Protein AF-A0A345CQX3-F1 (afdb_monomer_lite)

InterPro domains:
  IPR025296 Domain of unknown function DUF4158 [PF13700] (31-139)

Secondary structure (DSSP, 8-state):
----------------PPP----------PPPHHHHHHHHSPP---HHHHHHHS---HHHHHHHHTSSSHHHHHHHHHHHHHHHHHSS-----GGGSHHHHHHHIIIIITTHHHHS-PPPHHHHHHHHHHHHHHTT---

Structure (mmCIF, N/CA/C/O backbone):
data_AF-A0A345CQX3-F1
#
_entry.id   AF-A0A345CQX3-F1
#
loop_
_atom_site.group_PDB
_atom_site.id
_atom_site.type_symbol
_atom_site.label_atom_id
_atom_site.label_alt_id
_atom_site.label_comp_id
_atom_site.label_asym_id
_atom_site.label_entity_id
_atom_site.label_seq_id
_atom_site.pdbx_PDB_ins_code
_atom_site.Cartn_x
_atom_site.Cartn_y
_atom_site.Cartn_z
_atom_site.occupancy
_atom_site.B_iso_or_equiv
_atom_site.auth_seq_id
_atom_site.auth_comp_id
_atom_site.auth_asym_id
_atom_site.auth_atom_id
_atom_site.pdbx_PDB_model_num
ATOM 1 N N . MET A 1 1 ? 25.544 -27.096 9.834 1.00 34.09 1 MET A N 1
ATOM 2 C CA . MET A 1 1 ? 25.756 -26.786 8.404 1.00 34.09 1 MET A CA 1
ATOM 3 C C . MET A 1 1 ? 24.833 -27.718 7.636 1.00 34.09 1 MET A C 1
ATOM 5 O O . MET A 1 1 ? 25.162 -28.883 7.501 1.00 34.09 1 MET A O 1
ATOM 9 N N . SER A 1 2 ? 23.550 -27.375 7.503 1.00 28.03 2 SER A N 1
ATOM 10 C CA . SER A 1 2 ? 23.001 -26.433 6.500 1.00 28.03 2 SER A CA 1
ATOM 11 C C . SER A 1 2 ? 23.190 -26.999 5.089 1.00 28.03 2 SER A C 1
ATOM 13 O O . SER A 1 2 ? 24.325 -27.236 4.704 1.00 28.03 2 SER A O 1
ATOM 15 N N . ALA A 1 3 ? 22.177 -27.218 4.261 1.00 30.55 3 ALA A N 1
ATOM 16 C CA . ALA A 1 3 ? 20.734 -27.084 4.399 1.00 30.55 3 ALA A CA 1
ATOM 17 C C . ALA A 1 3 ? 20.095 -28.009 3.347 1.00 30.55 3 ALA A C 1
ATOM 19 O O . ALA A 1 3 ? 20.653 -28.189 2.263 1.00 30.55 3 ALA A O 1
ATOM 20 N N . GLU A 1 4 ? 18.941 -28.586 3.672 1.00 34.38 4 GLU A N 1
ATOM 21 C CA . GLU A 1 4 ? 18.079 -29.290 2.725 1.00 34.38 4 GLU A CA 1
ATOM 22 C C . GLU A 1 4 ? 17.549 -28.304 1.675 1.00 34.38 4 GLU A C 1
ATOM 24 O O . GLU A 1 4 ? 16.895 -27.315 2.004 1.00 34.38 4 GLU A O 1
ATOM 29 N N . LEU A 1 5 ? 17.817 -28.583 0.397 1.00 37.22 5 LEU A N 1
ATOM 30 C CA . LEU A 1 5 ? 17.143 -27.934 -0.723 1.00 37.22 5 LEU A CA 1
ATOM 31 C C . LEU A 1 5 ? 15.869 -28.721 -1.031 1.00 37.22 5 LEU A C 1
ATOM 33 O O . LEU A 1 5 ? 15.876 -29.707 -1.767 1.00 37.22 5 LEU A O 1
ATOM 37 N N . SER A 1 6 ? 14.770 -28.269 -0.430 1.00 32.62 6 SER A N 1
ATOM 38 C CA . SER A 1 6 ? 13.420 -28.721 -0.746 1.00 32.62 6 SER A CA 1
ATOM 39 C C . SER A 1 6 ? 12.999 -28.222 -2.135 1.00 32.62 6 SER A C 1
ATOM 41 O O . SER A 1 6 ? 12.716 -27.046 -2.347 1.00 32.62 6 SER A O 1
ATOM 43 N N . SER A 1 7 ? 13.032 -29.149 -3.091 1.00 36.56 7 SER A N 1
ATOM 44 C CA . SER A 1 7 ? 12.021 -29.410 -4.124 1.00 36.56 7 SER A CA 1
ATOM 45 C C . SER A 1 7 ? 11.047 -28.271 -4.490 1.00 36.56 7 SER A C 1
ATOM 47 O O . SER A 1 7 ? 9.878 -2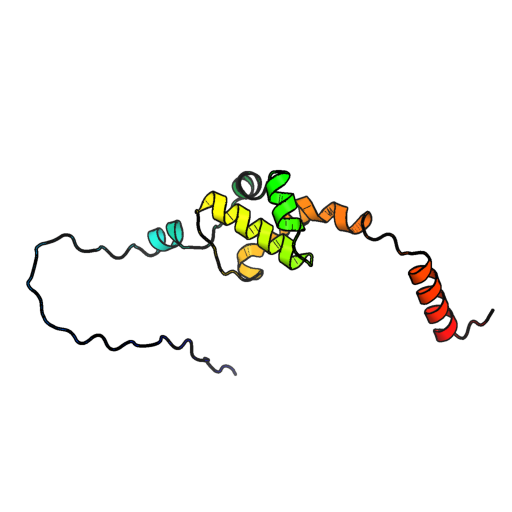8.292 -4.105 1.00 36.56 7 SER A O 1
ATOM 49 N N . TYR A 1 8 ? 11.465 -27.372 -5.385 1.00 35.66 8 TYR A N 1
ATOM 50 C CA . TYR A 1 8 ? 10.531 -26.764 -6.343 1.00 35.66 8 TYR A CA 1
ATOM 51 C C . TYR A 1 8 ? 10.333 -27.744 -7.508 1.00 35.66 8 TYR A C 1
ATOM 53 O O . TYR A 1 8 ? 11.068 -27.740 -8.495 1.00 35.66 8 TYR A O 1
ATOM 61 N N . GLY A 1 9 ? 9.365 -28.647 -7.345 1.00 32.12 9 GLY A N 1
ATOM 62 C CA . GLY A 1 9 ? 8.953 -29.597 -8.371 1.00 32.12 9 GLY A CA 1
ATOM 63 C C . GLY A 1 9 ? 8.221 -28.882 -9.504 1.00 32.12 9 GLY A C 1
ATOM 64 O O . GLY A 1 9 ? 7.088 -28.438 -9.336 1.00 32.12 9 GLY A O 1
ATOM 65 N N . TYR A 1 10 ? 8.862 -28.792 -10.667 1.00 34.69 10 TYR A N 1
ATOM 66 C CA . TYR A 1 10 ? 8.175 -28.520 -11.925 1.00 34.69 10 TYR A CA 1
ATOM 67 C C . TYR A 1 10 ? 7.454 -29.797 -12.370 1.00 34.69 10 TYR A C 1
ATOM 69 O O . TYR A 1 10 ? 8.077 -30.844 -12.538 1.00 34.69 10 TYR A O 1
ATOM 77 N N . ILE A 1 11 ? 6.137 -29.721 -12.560 1.00 37.12 11 ILE A N 1
ATOM 78 C CA . ILE A 1 11 ? 5.351 -30.810 -13.147 1.00 37.12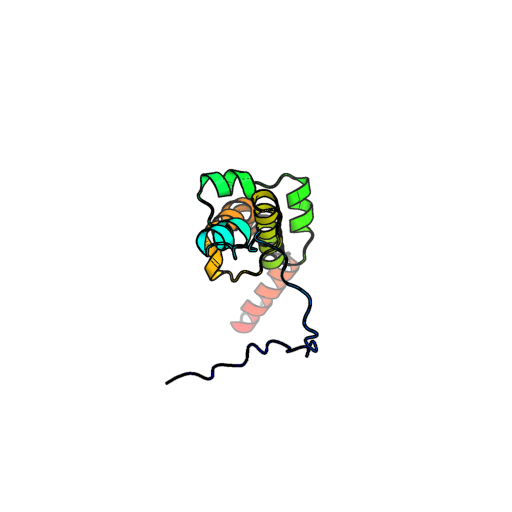 11 ILE A CA 1
ATOM 79 C C . ILE A 1 11 ? 5.727 -30.917 -14.631 1.00 37.12 11 ILE A C 1
ATOM 81 O O . ILE A 1 11 ? 5.455 -30.013 -15.420 1.00 37.12 11 ILE A O 1
ATOM 85 N N . GLN A 1 12 ? 6.367 -32.025 -15.007 1.00 34.34 12 GLN A N 1
ATOM 86 C CA . GLN A 1 12 ? 6.691 -32.368 -16.389 1.00 34.34 12 GLN A CA 1
ATOM 87 C C . GLN A 1 12 ? 5.471 -33.035 -17.043 1.00 34.34 12 GLN A C 1
ATOM 89 O O . GLN A 1 12 ? 5.194 -34.208 -16.809 1.00 34.34 12 GLN A O 1
ATOM 94 N N . CYS A 1 13 ? 4.722 -32.286 -17.855 1.00 31.23 13 CYS A N 1
ATOM 95 C CA . CYS A 1 13 ? 3.735 -32.859 -18.770 1.00 31.23 13 CYS A CA 1
ATOM 96 C C . CYS A 1 13 ? 4.459 -33.348 -20.032 1.00 31.23 13 CYS A C 1
ATOM 98 O O . CYS A 1 13 ? 4.943 -32.539 -20.825 1.00 31.23 13 CYS A O 1
ATOM 100 N N . ASP A 1 14 ? 4.529 -34.666 -20.220 1.00 43.28 14 ASP A N 1
ATOM 101 C CA . ASP A 1 14 ? 5.057 -35.301 -21.429 1.00 43.28 14 ASP A CA 1
ATOM 102 C C . ASP A 1 14 ? 4.249 -34.894 -22.674 1.00 43.28 14 ASP A C 1
ATOM 104 O O . ASP A 1 14 ? 3.180 -35.437 -22.963 1.00 43.28 14 ASP A O 1
ATOM 108 N N . VAL A 1 15 ? 4.781 -33.957 -23.461 1.00 45.72 15 VAL A N 1
ATOM 109 C CA . VAL A 1 15 ? 4.283 -33.669 -24.811 1.00 45.72 15 VAL A CA 1
ATOM 110 C C . VAL A 1 15 ? 5.110 -34.476 -25.808 1.00 45.72 15 VAL A C 1
ATOM 112 O O . VAL A 1 15 ? 6.272 -34.180 -26.081 1.00 45.72 15 VAL A O 1
ATOM 115 N N . ARG A 1 16 ? 4.493 -35.519 -26.373 1.00 39.97 16 ARG A N 1
ATOM 116 C CA . ARG A 1 16 ? 5.048 -36.309 -27.481 1.00 39.97 16 ARG A CA 1
ATOM 117 C C . ARG A 1 16 ? 5.362 -35.393 -28.675 1.00 39.97 16 ARG A C 1
ATOM 119 O O . ARG A 1 16 ? 4.459 -34.822 -29.280 1.00 39.97 16 ARG A O 1
ATOM 126 N N . MET A 1 17 ? 6.642 -35.284 -29.029 1.00 39.41 17 MET A N 1
ATOM 127 C CA . MET A 1 17 ? 7.131 -34.545 -30.198 1.00 39.41 17 MET A CA 1
ATOM 128 C C . MET A 1 17 ? 6.786 -35.276 -31.503 1.00 39.41 17 MET A C 1
ATOM 130 O O . MET A 1 17 ? 7.304 -36.356 -31.776 1.00 39.41 17 MET A O 1
ATOM 134 N N . THR A 1 18 ? 5.971 -34.656 -32.358 1.00 40.94 18 THR A N 1
ATOM 135 C CA . THR A 1 18 ? 5.940 -34.953 -33.801 1.00 40.94 18 THR A CA 1
ATOM 136 C C . THR A 1 18 ? 6.729 -33.878 -34.548 1.00 40.94 18 THR A C 1
ATOM 138 O O . THR A 1 18 ? 6.518 -32.696 -34.261 1.00 40.94 18 THR A O 1
ATOM 141 N N . PRO A 1 19 ? 7.594 -34.205 -35.525 1.00 42.66 19 PRO A N 1
ATOM 142 C CA . PRO A 1 19 ? 8.370 -33.184 -36.207 1.00 42.66 19 PRO A CA 1
ATOM 143 C C . PRO A 1 19 ? 7.486 -32.484 -37.244 1.00 42.66 19 PRO A C 1
ATOM 145 O O . PRO A 1 19 ? 6.955 -33.124 -38.156 1.00 42.66 19 PRO A O 1
ATOM 148 N N . ARG A 1 20 ? 7.347 -31.156 -37.149 1.00 44.16 20 ARG A N 1
ATOM 149 C CA . ARG A 1 20 ? 6.819 -30.345 -38.252 1.00 44.16 20 ARG A CA 1
ATOM 150 C C . ARG A 1 20 ? 7.810 -29.289 -38.733 1.00 44.16 20 ARG A C 1
ATOM 152 O O . ARG A 1 20 ? 8.553 -28.681 -37.976 1.00 44.16 20 ARG A O 1
ATOM 159 N N . ARG A 1 21 ? 7.777 -29.191 -40.062 1.00 47.81 21 ARG A N 1
ATOM 160 C CA . ARG A 1 21 ? 8.569 -28.448 -41.046 1.00 47.81 21 ARG A CA 1
ATOM 161 C C . ARG A 1 21 ? 9.125 -27.087 -40.606 1.00 47.81 21 ARG A C 1
ATOM 163 O O . ARG A 1 21 ? 8.452 -26.276 -39.988 1.00 47.81 21 ARG A O 1
ATOM 170 N N . LYS A 1 22 ? 10.358 -26.863 -41.067 1.00 49.16 22 LYS A N 1
ATOM 171 C CA . LYS A 1 22 ? 11.180 -25.652 -40.991 1.00 49.16 22 LYS A CA 1
ATOM 172 C C . LYS A 1 22 ? 10.501 -24.491 -41.730 1.00 49.16 22 LYS A C 1
ATOM 174 O O . LYS A 1 22 ? 10.513 -24.478 -42.959 1.00 49.16 22 LYS A O 1
ATOM 179 N N . ASP A 1 23 ? 9.963 -23.529 -40.984 1.00 49.31 23 ASP A N 1
ATOM 180 C CA . ASP A 1 23 ? 9.599 -22.208 -41.503 1.00 49.31 23 ASP A CA 1
ATOM 181 C C . ASP A 1 23 ? 10.629 -21.161 -41.050 1.00 49.31 23 ASP A C 1
ATOM 183 O O . ASP A 1 23 ? 11.230 -21.252 -39.974 1.00 49.31 23 ASP A O 1
ATOM 187 N N . LYS A 1 24 ? 10.933 -20.221 -41.940 1.00 49.94 24 LYS A N 1
ATOM 188 C CA . LYS A 1 24 ? 12.098 -19.342 -41.867 1.00 49.94 24 LYS A CA 1
ATOM 189 C C . LYS A 1 24 ? 11.821 -18.147 -40.949 1.00 49.94 24 LYS A C 1
ATOM 191 O O . LYS A 1 24 ? 11.121 -17.216 -41.315 1.00 49.94 24 LYS A O 1
ATOM 196 N N . GLY A 1 25 ? 12.509 -18.118 -39.808 1.00 54.47 25 GLY A N 1
ATOM 197 C CA . GLY A 1 25 ? 13.244 -16.915 -39.404 1.00 54.47 25 GLY A CA 1
ATOM 198 C C . GLY A 1 25 ? 12.461 -15.725 -38.840 1.00 54.47 25 GLY A C 1
ATOM 199 O O . GLY A 1 25 ? 12.792 -14.593 -39.166 1.00 54.47 25 GLY A O 1
ATOM 200 N N . LYS A 1 26 ? 11.535 -15.941 -37.904 1.00 49.19 26 LYS A N 1
ATOM 201 C CA . LYS A 1 26 ? 11.352 -15.006 -36.778 1.00 49.19 26 LYS A CA 1
ATOM 202 C C . LYS A 1 26 ? 11.531 -15.801 -35.498 1.00 49.19 26 LYS A C 1
ATOM 204 O O . LYS A 1 26 ? 10.598 -16.388 -34.965 1.00 49.19 26 LYS A O 1
ATOM 209 N N . ARG A 1 27 ? 12.794 -15.923 -35.084 1.00 52.88 27 ARG A N 1
ATOM 210 C CA . ARG A 1 27 ? 13.158 -16.522 -33.801 1.00 52.88 27 ARG A CA 1
ATOM 211 C C . ARG A 1 27 ? 12.412 -15.721 -32.739 1.00 52.88 27 ARG A C 1
ATOM 213 O O . ARG A 1 27 ? 12.604 -14.512 -32.672 1.00 52.88 27 ARG A O 1
ATOM 220 N N . LEU A 1 28 ? 11.574 -16.387 -31.950 1.00 55.56 28 LEU A N 1
ATOM 221 C CA . LEU A 1 28 ? 11.204 -15.928 -30.617 1.00 55.56 28 LEU A CA 1
ATOM 222 C C . LEU A 1 28 ? 12.528 -15.658 -29.888 1.00 55.56 28 LEU A C 1
ATOM 224 O O . LEU A 1 28 ? 13.166 -16.592 -29.403 1.00 55.56 28 LEU A O 1
ATOM 228 N N . SER A 1 29 ? 13.031 -14.424 -29.937 1.00 58.84 29 SER A N 1
ATOM 229 C CA . SER A 1 29 ? 14.163 -14.034 -29.112 1.00 58.84 29 SER A CA 1
ATOM 230 C C . SER A 1 29 ? 13.634 -14.068 -27.694 1.00 58.84 29 SER A C 1
ATOM 232 O O . SER A 1 29 ? 12.785 -13.260 -27.323 1.00 58.84 29 SER A O 1
ATOM 234 N N . VAL A 1 30 ? 14.065 -15.074 -26.937 1.00 71.44 30 VAL A N 1
ATOM 235 C CA . VAL A 1 30 ? 13.851 -15.108 -25.495 1.00 71.44 30 VAL A CA 1
ATOM 236 C C . VAL A 1 30 ? 14.356 -13.769 -24.970 1.00 71.44 30 VAL A C 1
ATOM 238 O O . VAL A 1 30 ? 15.506 -13.421 -25.234 1.00 71.44 30 VAL A O 1
ATOM 241 N N . LEU A 1 31 ? 13.466 -13.010 -24.327 1.00 73.75 31 LEU A N 1
ATOM 242 C CA . LEU A 1 31 ? 13.775 -11.700 -23.758 1.00 73.75 31 LEU A CA 1
ATOM 243 C C . LEU A 1 31 ? 15.082 -11.777 -22.965 1.00 73.75 31 LEU A C 1
ATOM 245 O O . LEU A 1 31 ? 15.335 -12.774 -22.274 1.00 73.75 31 LEU A O 1
ATOM 249 N N . THR A 1 32 ? 15.901 -10.735 -23.059 1.00 79.94 32 THR A N 1
ATOM 250 C CA . THR A 1 32 ? 17.061 -10.592 -22.176 1.00 79.94 32 THR A CA 1
ATOM 251 C C . THR A 1 32 ? 16.588 -10.525 -20.727 1.00 79.94 32 THR A C 1
ATOM 253 O O . THR A 1 32 ? 15.440 -10.177 -20.446 1.00 79.94 32 THR A O 1
ATOM 256 N N . ASP A 1 33 ? 17.453 -10.859 -19.776 1.00 75.75 33 ASP A N 1
ATOM 257 C CA . ASP A 1 33 ? 17.037 -10.876 -18.371 1.00 75.75 33 ASP A CA 1
ATOM 258 C C . ASP A 1 33 ? 16.677 -9.473 -17.857 1.00 75.75 33 ASP A C 1
ATOM 260 O O . ASP A 1 33 ? 15.762 -9.339 -17.049 1.00 75.75 33 ASP A O 1
ATOM 264 N N . ALA A 1 34 ? 17.292 -8.424 -18.414 1.00 75.69 34 ALA A N 1
ATOM 265 C CA . ALA A 1 34 ? 16.912 -7.037 -18.156 1.00 75.69 34 ALA A CA 1
ATOM 266 C C . ALA A 1 34 ? 15.506 -6.709 -18.688 1.00 75.69 34 ALA A C 1
ATOM 268 O O . ALA A 1 34 ? 14.704 -6.113 -17.975 1.00 75.69 34 ALA A O 1
ATOM 269 N N . GLU A 1 35 ? 15.165 -7.142 -19.905 1.00 78.19 35 GLU A N 1
ATOM 270 C CA . GLU A 1 35 ? 13.816 -6.954 -20.460 1.00 78.19 35 GLU A CA 1
ATOM 271 C C . GLU A 1 35 ? 12.772 -7.769 -19.690 1.00 78.19 35 GLU A C 1
ATOM 273 O O . GLU A 1 35 ? 11.679 -7.274 -19.416 1.00 78.19 35 GLU A O 1
ATOM 278 N N . LYS A 1 36 ? 13.106 -8.998 -19.277 1.00 74.44 36 LYS A N 1
ATOM 279 C CA . LYS A 1 36 ? 12.232 -9.791 -18.404 1.00 74.44 36 LYS A CA 1
ATOM 280 C C . LYS A 1 36 ? 12.023 -9.109 -17.062 1.00 74.44 36 LYS A C 1
ATOM 282 O O . LYS A 1 36 ? 10.904 -9.112 -16.573 1.00 74.44 36 LYS A O 1
ATOM 287 N N . PHE A 1 37 ? 13.061 -8.537 -16.461 1.00 74.69 37 PHE A N 1
ATOM 288 C CA . PHE A 1 37 ? 12.936 -7.831 -15.189 1.00 74.69 37 PHE A CA 1
ATOM 289 C C . PHE A 1 37 ? 12.117 -6.541 -15.334 1.00 74.69 37 PHE A C 1
ATOM 291 O O . PHE A 1 37 ? 11.229 -6.270 -14.527 1.00 74.69 37 PHE A O 1
ATOM 298 N N . ALA A 1 38 ? 12.333 -5.784 -16.408 1.00 74.12 38 ALA A N 1
ATOM 299 C CA . ALA A 1 38 ? 11.537 -4.600 -16.701 1.00 74.12 38 ALA A CA 1
ATOM 300 C C . ALA A 1 38 ? 10.041 -4.948 -16.824 1.00 74.12 38 ALA A C 1
ATOM 302 O O . ALA A 1 38 ? 9.209 -4.284 -16.205 1.00 74.12 38 ALA A O 1
ATOM 303 N N . LEU A 1 39 ? 9.710 -6.032 -17.536 1.00 75.94 39 LEU A N 1
ATOM 304 C CA . LEU A 1 39 ? 8.328 -6.428 -17.834 1.00 75.94 39 LEU A CA 1
ATOM 305 C C . LEU A 1 39 ? 7.652 -7.265 -16.734 1.00 75.94 39 LEU A C 1
ATOM 307 O O . LEU A 1 39 ? 6.462 -7.104 -16.488 1.00 75.94 39 LEU A O 1
ATOM 311 N N . TYR A 1 40 ? 8.394 -8.158 -16.081 1.00 75.00 40 TYR A N 1
ATOM 312 C CA . TYR A 1 40 ? 7.866 -9.184 -15.168 1.00 75.00 40 TYR A CA 1
ATOM 313 C C . TYR A 1 40 ? 8.531 -9.187 -13.789 1.00 75.00 40 TYR A C 1
ATOM 315 O O . TYR A 1 40 ? 8.092 -9.914 -12.899 1.00 75.00 40 TYR A O 1
ATOM 323 N N . GLY A 1 41 ? 9.593 -8.405 -13.601 1.00 84.94 41 GLY A N 1
ATOM 324 C CA . GLY A 1 41 ? 10.209 -8.200 -12.297 1.00 84.94 41 GLY A CA 1
ATOM 325 C C . GLY A 1 41 ? 9.347 -7.308 -11.413 1.00 84.94 41 GLY A C 1
ATOM 326 O O . GLY A 1 41 ? 8.590 -6.463 -11.907 1.00 84.94 41 GLY A O 1
ATOM 327 N N . LEU A 1 42 ? 9.487 -7.490 -10.103 1.00 90.88 42 LEU A N 1
ATOM 328 C CA . LEU A 1 42 ? 8.875 -6.624 -9.101 1.00 90.88 42 LEU A CA 1
ATOM 329 C C . LEU A 1 42 ? 9.251 -5.152 -9.377 1.00 90.88 42 LEU A C 1
ATOM 331 O O . LEU A 1 42 ? 10.374 -4.900 -9.826 1.00 90.88 42 LEU A O 1
ATOM 335 N N . PRO A 1 43 ? 8.337 -4.185 -9.190 1.00 92.06 43 PRO A N 1
ATOM 336 C CA . PRO A 1 43 ? 8.698 -2.775 -9.261 1.00 92.06 43 PRO A CA 1
ATOM 337 C C . PRO A 1 43 ? 9.777 -2.427 -8.230 1.00 92.06 43 PRO A C 1
ATOM 339 O O . PRO A 1 43 ? 9.729 -2.910 -7.104 1.00 92.06 43 PRO A O 1
ATOM 342 N N . ASP A 1 44 ? 10.740 -1.608 -8.641 1.00 91.12 44 ASP A N 1
ATOM 343 C CA . ASP A 1 44 ? 11.789 -1.044 -7.787 1.00 91.12 44 ASP A CA 1
ATOM 344 C C . ASP A 1 44 ? 11.567 0.470 -7.778 1.00 91.12 44 ASP A C 1
ATOM 346 O O . ASP A 1 44 ? 12.108 1.185 -8.622 1.00 91.12 44 ASP A O 1
ATOM 350 N N . PHE A 1 45 ? 10.607 0.921 -6.964 1.00 94.38 45 PHE A N 1
ATOM 351 C CA . PHE A 1 45 ? 10.162 2.311 -6.977 1.00 94.38 45 PHE A CA 1
ATOM 352 C C . PHE A 1 45 ? 11.154 3.232 -6.269 1.00 94.38 45 PHE A C 1
ATOM 354 O O . PHE A 1 45 ? 11.594 2.961 -5.152 1.00 94.38 45 PHE A O 1
ATOM 361 N N . ASP A 1 46 ? 11.428 4.377 -6.889 1.00 93.75 46 ASP A N 1
ATOM 362 C CA . ASP A 1 46 ? 11.981 5.529 -6.180 1.00 93.75 46 ASP A CA 1
ATOM 363 C C . ASP A 1 46 ? 10.889 6.300 -5.411 1.00 93.75 46 ASP A C 1
ATOM 365 O O . ASP A 1 46 ? 9.691 6.039 -5.545 1.00 93.75 46 ASP A O 1
ATOM 369 N N . GLU A 1 47 ? 11.289 7.281 -4.599 1.00 92.88 47 GLU A N 1
ATOM 370 C CA . GLU A 1 47 ? 10.365 8.084 -3.783 1.00 92.88 47 GLU A CA 1
ATOM 371 C C . GLU A 1 47 ? 9.276 8.792 -4.615 1.00 92.88 47 GLU A C 1
ATOM 373 O O . GLU A 1 47 ? 8.131 8.931 -4.174 1.00 92.88 47 GLU A O 1
ATOM 378 N N . GLY A 1 48 ? 9.609 9.236 -5.833 1.00 94.62 48 GLY A N 1
ATOM 379 C CA . GLY A 1 48 ? 8.661 9.885 -6.736 1.00 94.62 48 GLY A CA 1
ATOM 380 C C . GLY A 1 48 ? 7.621 8.899 -7.260 1.00 94.62 48 GLY A C 1
ATOM 381 O O . GLY A 1 48 ? 6.423 9.188 -7.248 1.00 94.62 48 GLY A O 1
ATOM 382 N N . GLN A 1 49 ? 8.064 7.704 -7.645 1.00 96.75 49 GLN A N 1
ATOM 383 C CA . GLN A 1 49 ? 7.195 6.618 -8.090 1.00 96.75 49 GLN A CA 1
ATOM 384 C C . GLN A 1 49 ? 6.326 6.071 -6.954 1.00 96.75 49 GLN A C 1
ATOM 386 O O . GLN A 1 49 ? 5.153 5.772 -7.175 1.00 96.75 49 GLN A O 1
ATOM 391 N N . GLN A 1 50 ? 6.839 5.999 -5.725 1.00 97.12 50 GLN A N 1
ATOM 392 C CA . GLN A 1 50 ? 6.024 5.676 -4.553 1.00 97.12 50 GLN A CA 1
ATOM 393 C C . GLN A 1 50 ? 4.899 6.697 -4.383 1.00 97.12 50 GLN A C 1
ATOM 395 O O . GLN A 1 50 ? 3.733 6.325 -4.232 1.00 97.12 50 GLN A O 1
ATOM 400 N N . LEU A 1 51 ? 5.215 7.991 -4.480 1.00 95.44 51 LEU A N 1
ATOM 401 C CA . LEU A 1 51 ? 4.205 9.038 -4.391 1.00 95.44 51 LEU A CA 1
ATOM 402 C C . LEU A 1 51 ? 3.173 8.941 -5.522 1.00 95.44 51 LEU A C 1
ATOM 404 O O . LEU A 1 51 ? 1.990 9.137 -5.261 1.00 95.44 51 LEU A O 1
ATOM 408 N N . GLU A 1 52 ? 3.583 8.619 -6.744 1.00 96.25 52 GLU A N 1
ATOM 409 C CA . GLU A 1 52 ? 2.688 8.497 -7.898 1.00 96.25 52 GLU A CA 1
ATOM 410 C C . GLU A 1 52 ? 1.783 7.254 -7.817 1.00 96.25 52 GLU A C 1
ATOM 412 O O . GLU A 1 52 ? 0.555 7.343 -7.938 1.00 96.25 52 GLU A O 1
ATOM 417 N N . TYR A 1 53 ? 2.370 6.080 -7.589 1.00 97.50 53 TYR A N 1
ATOM 418 C CA . TYR A 1 53 ? 1.664 4.806 -7.712 1.00 97.50 53 TYR A CA 1
ATOM 419 C C . TYR A 1 53 ? 1.028 4.339 -6.401 1.00 97.50 53 TYR A C 1
ATOM 421 O O . TYR A 1 53 ? -0.068 3.770 -6.445 1.00 97.50 53 TYR A O 1
ATOM 429 N N . LEU A 1 54 ? 1.647 4.624 -5.248 1.00 96.69 54 LEU A N 1
ATOM 430 C CA . LEU A 1 54 ? 1.161 4.229 -3.916 1.00 96.69 54 LEU A CA 1
ATOM 431 C C . LEU A 1 54 ? 0.332 5.322 -3.223 1.00 96.69 54 LEU A C 1
ATOM 433 O O . LEU A 1 54 ? -0.187 5.087 -2.132 1.00 96.69 54 LEU A O 1
ATOM 437 N N . SER A 1 55 ? 0.132 6.486 -3.852 1.00 94.56 55 SER A N 1
ATOM 438 C CA . SER A 1 55 ? -0.927 7.419 -3.447 1.00 94.56 55 SER A CA 1
ATOM 439 C C . SER A 1 55 ? -2.264 7.004 -4.051 1.00 94.56 55 SER A C 1
ATOM 441 O O . SER A 1 55 ? -2.650 7.438 -5.135 1.00 94.56 55 SER A O 1
ATOM 443 N N . LEU A 1 56 ? -2.973 6.143 -3.333 1.00 95.19 56 LEU A N 1
ATOM 444 C CA . LEU A 1 56 ? -4.309 5.683 -3.684 1.00 95.19 56 LEU A CA 1
ATOM 445 C C . LEU A 1 56 ? -5.335 6.813 -3.551 1.00 95.19 56 LEU A C 1
ATOM 447 O O . LEU A 1 56 ? -5.278 7.630 -2.626 1.00 95.19 56 LEU A O 1
ATOM 451 N N . THR A 1 57 ? -6.301 6.802 -4.462 1.00 94.31 57 THR A N 1
ATOM 452 C CA . THR A 1 57 ? -7.556 7.549 -4.356 1.00 94.31 57 THR A CA 1
ATOM 453 C C . THR A 1 57 ? -8.403 7.025 -3.191 1.00 94.31 57 THR A C 1
ATOM 455 O O . THR A 1 57 ? -8.156 5.945 -2.650 1.00 94.31 57 THR A O 1
ATOM 458 N N . ALA A 1 58 ? -9.439 7.772 -2.803 1.00 93.38 58 ALA A N 1
ATOM 459 C CA . ALA A 1 58 ? -10.333 7.356 -1.721 1.00 93.38 58 ALA A CA 1
ATOM 460 C C . ALA A 1 58 ? -11.030 6.009 -2.005 1.00 93.38 58 ALA A C 1
ATOM 462 O O . ALA A 1 58 ? -11.185 5.196 -1.097 1.00 93.38 58 ALA A O 1
ATOM 463 N N . GLU A 1 59 ? -11.409 5.753 -3.260 1.00 95.62 59 GLU A N 1
ATOM 464 C CA . GLU A 1 59 ? -12.077 4.512 -3.672 1.00 95.62 59 GLU A CA 1
ATOM 465 C C . GLU A 1 59 ? -11.129 3.306 -3.617 1.00 95.62 59 GLU A C 1
ATOM 467 O O . GLU A 1 59 ? -11.476 2.262 -3.060 1.00 95.62 59 GLU A O 1
ATOM 472 N N . GLU A 1 60 ? -9.906 3.459 -4.132 1.00 95.62 60 GLU A N 1
ATOM 473 C CA . GLU A 1 60 ? -8.867 2.424 -4.066 1.00 95.62 60 GLU A CA 1
ATOM 474 C C . GLU A 1 60 ? -8.486 2.115 -2.613 1.00 95.62 60 GLU A C 1
ATOM 476 O O . GLU A 1 60 ? -8.336 0.950 -2.234 1.00 95.62 60 GLU A O 1
ATOM 481 N N . LEU A 1 61 ? -8.365 3.150 -1.775 1.00 94.81 61 LEU A N 1
ATOM 482 C CA . LEU A 1 61 ? -8.056 2.975 -0.362 1.00 94.81 61 LEU A CA 1
ATOM 483 C C . LEU A 1 61 ? -9.191 2.249 0.370 1.00 94.81 61 LEU A C 1
ATOM 485 O O . LEU A 1 61 ? -8.910 1.328 1.129 1.00 94.81 61 LEU A O 1
ATOM 489 N N . ALA A 1 62 ? -10.457 2.595 0.110 1.00 93.69 62 ALA A N 1
ATOM 490 C CA . ALA A 1 62 ? -11.612 1.905 0.688 1.00 93.69 62 ALA A CA 1
ATOM 491 C C . ALA A 1 62 ? -11.665 0.417 0.292 1.00 93.69 62 ALA A C 1
ATOM 493 O O . ALA A 1 62 ? -11.981 -0.448 1.115 1.00 93.69 62 ALA A O 1
ATOM 494 N N . LEU A 1 63 ? -11.302 0.091 -0.955 1.00 93.31 63 LEU A N 1
ATOM 495 C CA . LEU A 1 63 ? -11.162 -1.296 -1.395 1.00 93.31 63 LEU A CA 1
ATOM 496 C C . LEU A 1 63 ? -10.091 -2.028 -0.574 1.00 93.31 63 LEU A C 1
ATOM 498 O O . LEU A 1 63 ? -10.342 -3.137 -0.094 1.00 93.31 63 LEU A O 1
ATOM 502 N N . ALA A 1 64 ? -8.925 -1.411 -0.376 1.00 93.88 64 ALA A N 1
ATOM 503 C CA . ALA A 1 64 ? -7.833 -2.014 0.377 1.00 93.88 64 ALA A CA 1
ATOM 504 C C . ALA A 1 64 ? -8.150 -2.168 1.874 1.00 93.88 64 ALA A C 1
ATOM 506 O O . ALA A 1 64 ? -7.904 -3.233 2.443 1.00 93.88 64 ALA A O 1
ATOM 507 N N . THR A 1 65 ? -8.752 -1.159 2.508 1.00 91.31 65 THR A N 1
ATOM 508 C CA . THR A 1 65 ? -9.083 -1.171 3.944 1.00 91.31 65 THR A CA 1
ATOM 509 C C . THR A 1 65 ? -10.280 -2.058 4.287 1.00 91.31 65 THR A C 1
ATOM 511 O O . THR A 1 65 ? -10.436 -2.448 5.441 1.00 91.31 65 THR A O 1
ATOM 514 N N . SER A 1 66 ? -11.069 -2.492 3.295 1.00 92.25 66 SER A N 1
ATOM 515 C CA . SER A 1 66 ? -12.124 -3.503 3.487 1.00 92.25 66 SER A CA 1
ATOM 516 C C . SER A 1 66 ? -11.601 -4.888 3.905 1.00 92.25 66 SER A C 1
ATOM 518 O O . SER A 1 66 ? -12.381 -5.749 4.316 1.00 92.25 66 SER A O 1
ATOM 520 N N . ARG A 1 67 ? -10.292 -5.147 3.760 1.00 90.25 67 ARG A N 1
ATOM 521 C CA . ARG A 1 67 ? -9.679 -6.428 4.134 1.00 90.25 67 ARG A CA 1
ATOM 522 C C . ARG A 1 67 ? -9.527 -6.541 5.660 1.00 90.25 67 ARG A C 1
ATOM 524 O O . ARG A 1 67 ? -9.131 -5.567 6.306 1.00 90.25 67 ARG A O 1
ATOM 531 N N . PRO A 1 68 ? -9.757 -7.729 6.250 1.00 87.62 68 PRO A N 1
ATOM 532 C CA . PRO A 1 68 ? -9.504 -7.940 7.669 1.00 87.62 68 PRO A CA 1
ATOM 533 C C . PRO A 1 68 ? -7.992 -7.972 7.949 1.00 87.62 68 PRO A C 1
ATOM 535 O O . PRO A 1 68 ? -7.276 -8.832 7.438 1.00 87.62 68 PRO A O 1
ATOM 538 N N . GLY A 1 69 ? -7.522 -7.055 8.797 1.00 89.62 69 GLY A N 1
ATOM 539 C CA . GLY A 1 69 ? -6.153 -7.030 9.321 1.00 89.62 69 GLY A CA 1
ATOM 540 C C . GLY A 1 69 ? -5.187 -6.105 8.572 1.00 89.62 69 GLY A C 1
ATOM 541 O O . GLY A 1 69 ? -5.144 -6.071 7.345 1.00 89.62 69 GLY A O 1
ATOM 542 N N . ILE A 1 70 ? -4.348 -5.399 9.335 1.00 91.44 70 ILE A N 1
ATOM 543 C CA . ILE A 1 70 ? -3.454 -4.336 8.840 1.00 91.44 70 ILE A CA 1
ATOM 544 C C . ILE A 1 70 ? -2.499 -4.842 7.748 1.00 91.44 70 ILE A C 1
ATOM 546 O O . ILE A 1 70 ? -2.378 -4.217 6.700 1.00 91.44 70 ILE A O 1
ATOM 550 N N . LEU A 1 71 ? -1.866 -6.006 7.939 1.00 91.12 71 LEU A N 1
ATOM 551 C CA . LEU A 1 71 ? -0.946 -6.561 6.937 1.00 91.12 71 LEU A CA 1
ATOM 552 C C . LEU A 1 71 ? -1.648 -6.898 5.614 1.00 91.12 71 LEU A C 1
ATOM 554 O O . LEU A 1 71 ? -1.073 -6.676 4.552 1.00 91.12 71 LEU A O 1
ATOM 558 N N . ALA A 1 72 ? -2.889 -7.394 5.660 1.00 92.44 72 ALA A N 1
ATOM 559 C CA . ALA A 1 72 ? -3.663 -7.685 4.455 1.00 92.44 72 ALA A CA 1
ATOM 560 C C . ALA A 1 72 ? -4.060 -6.399 3.713 1.00 92.44 72 ALA A C 1
ATOM 562 O O . ALA A 1 72 ? -4.046 -6.372 2.482 1.00 92.44 72 ALA A O 1
ATOM 563 N N . GLN A 1 73 ? -4.365 -5.328 4.453 1.00 95.56 73 GLN A N 1
ATOM 564 C CA . GLN A 1 73 ? -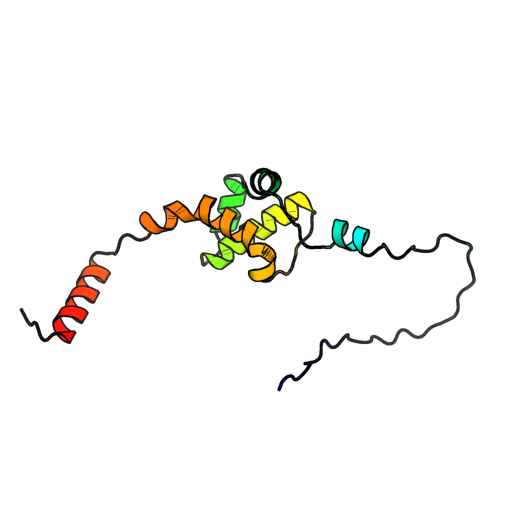4.640 -4.009 3.883 1.00 95.56 73 GLN A CA 1
ATOM 565 C C . GLN A 1 73 ? -3.389 -3.429 3.214 1.00 95.56 73 GLN A C 1
ATOM 567 O O . GLN A 1 73 ? -3.448 -3.080 2.039 1.00 95.56 73 GLN A O 1
ATOM 572 N N . ILE A 1 74 ? -2.241 -3.413 3.906 1.00 95.44 74 ILE A N 1
ATOM 573 C CA . ILE A 1 74 ? -0.958 -2.950 3.344 1.00 95.44 74 ILE A CA 1
ATOM 574 C C . ILE A 1 74 ? -0.605 -3.742 2.081 1.00 95.44 74 ILE A C 1
ATOM 576 O O . ILE A 1 74 ? -0.269 -3.155 1.055 1.00 95.44 74 ILE A O 1
ATOM 580 N N . TYR A 1 75 ? -0.745 -5.070 2.116 1.00 95.56 75 TYR A N 1
ATOM 581 C CA . TYR A 1 75 ? -0.496 -5.911 0.947 1.00 95.56 75 TYR A CA 1
ATOM 582 C C . TYR A 1 75 ? -1.407 -5.540 -0.233 1.00 95.56 75 TYR A C 1
ATOM 584 O O . TYR A 1 75 ? -0.939 -5.445 -1.364 1.00 95.56 75 TYR A O 1
ATOM 592 N N . CYS A 1 76 ? -2.694 -5.275 0.016 1.00 96.38 76 CYS A N 1
ATOM 593 C CA . CYS A 1 76 ? -3.634 -4.843 -1.020 1.00 96.38 76 CYS A CA 1
ATOM 594 C C . CYS A 1 76 ? -3.261 -3.474 -1.612 1.00 96.38 76 CYS A C 1
ATOM 596 O O . CYS A 1 76 ? -3.379 -3.280 -2.823 1.00 96.38 76 CYS A O 1
ATOM 598 N N . ILE A 1 77 ? -2.773 -2.543 -0.787 1.00 97.19 77 ILE A N 1
ATOM 599 C CA . ILE A 1 77 ? -2.297 -1.225 -1.234 1.00 97.19 77 ILE A CA 1
ATOM 600 C C . ILE A 1 77 ? -1.096 -1.385 -2.172 1.00 97.19 77 ILE A C 1
ATOM 602 O O . ILE A 1 77 ? -1.116 -0.859 -3.285 1.00 97.19 77 ILE A O 1
ATOM 606 N N . LEU A 1 78 ? -0.095 -2.171 -1.764 1.00 97.06 78 LEU A N 1
ATOM 607 C CA . LEU A 1 78 ? 1.094 -2.450 -2.575 1.00 97.06 78 LEU A CA 1
ATOM 608 C C . LEU A 1 78 ? 0.727 -3.110 -3.911 1.00 97.06 78 LEU A C 1
ATOM 610 O O . LEU A 1 78 ? 1.155 -2.648 -4.965 1.00 97.06 78 LEU A O 1
ATOM 614 N N . GLN A 1 79 ? -0.138 -4.132 -3.892 1.00 96.25 79 GLN A N 1
ATOM 615 C CA . GLN A 1 79 ? -0.625 -4.778 -5.119 1.00 96.25 79 GLN A CA 1
ATOM 616 C C . GLN A 1 79 ? -1.340 -3.796 -6.050 1.00 96.25 79 GLN A C 1
ATOM 618 O O . GLN A 1 79 ? -1.162 -3.868 -7.263 1.00 96.25 79 GLN A O 1
ATOM 623 N N . THR A 1 80 ? -2.122 -2.864 -5.498 1.00 96.94 80 THR A N 1
ATOM 624 C CA . THR A 1 80 ? -2.825 -1.844 -6.289 1.00 96.94 80 THR A CA 1
ATOM 625 C C . THR A 1 80 ? -1.830 -0.915 -6.983 1.00 96.94 80 THR A C 1
ATOM 627 O O . THR A 1 80 ? -1.932 -0.704 -8.191 1.00 96.94 80 THR A O 1
ATOM 630 N N . GLY A 1 81 ? -0.819 -0.416 -6.264 1.00 96.75 81 GLY A N 1
ATOM 631 C CA . GLY A 1 81 ? 0.222 0.431 -6.853 1.00 96.75 81 GLY A CA 1
ATOM 632 C C . GLY A 1 81 ? 1.060 -0.289 -7.909 1.00 96.75 81 GLY A C 1
ATOM 633 O O . GLY A 1 81 ? 1.278 0.241 -8.998 1.00 96.75 81 GLY A O 1
ATOM 634 N N . TYR A 1 82 ? 1.466 -1.531 -7.644 1.00 95.94 82 TYR A N 1
ATOM 635 C CA . TYR A 1 82 ? 2.211 -2.335 -8.616 1.00 95.94 82 TYR A CA 1
ATOM 636 C C . TYR A 1 82 ? 1.389 -2.652 -9.863 1.00 95.94 82 TYR A C 1
ATOM 638 O O . TYR A 1 82 ? 1.913 -2.601 -10.979 1.00 95.94 82 TYR A O 1
ATOM 646 N N . PHE A 1 83 ? 0.091 -2.910 -9.700 1.00 94.94 83 PHE A N 1
ATOM 647 C CA . PHE A 1 83 ? -0.808 -3.109 -10.827 1.00 94.94 83 PHE A CA 1
ATOM 648 C C . PHE A 1 83 ? -0.992 -1.826 -11.650 1.00 94.94 83 PHE A C 1
ATOM 650 O O . PHE A 1 83 ? -1.040 -1.900 -12.875 1.00 94.94 83 PHE A O 1
ATOM 657 N N . LYS A 1 84 ? -1.031 -0.643 -11.025 1.00 94.56 84 LYS A N 1
ATOM 658 C CA . LYS A 1 84 ? -1.057 0.637 -11.757 1.00 94.56 84 LYS A CA 1
ATOM 659 C C . LYS A 1 84 ? 0.210 0.851 -12.589 1.00 94.56 84 LYS A C 1
ATOM 661 O O . LYS A 1 84 ? 0.107 1.305 -13.721 1.00 94.56 84 LYS A O 1
ATOM 666 N N . ALA A 1 85 ? 1.378 0.504 -12.048 1.00 93.25 85 ALA A N 1
ATOM 667 C CA . ALA A 1 85 ? 2.658 0.730 -12.719 1.00 93.25 85 ALA A CA 1
ATOM 668 C C . ALA A 1 85 ? 2.974 -0.299 -13.817 1.00 93.25 85 ALA A C 1
ATOM 670 O O . ALA A 1 85 ? 3.514 0.054 -14.862 1.00 93.25 85 ALA A O 1
ATOM 671 N N . LYS A 1 86 ? 2.676 -1.584 -13.577 1.00 91.44 86 LYS A N 1
ATOM 672 C CA . LYS A 1 86 ? 3.092 -2.691 -14.459 1.00 91.44 86 LYS A CA 1
ATOM 673 C C . LYS A 1 86 ? 1.947 -3.547 -15.002 1.00 91.44 86 LYS A C 1
ATOM 675 O O . LYS A 1 86 ? 2.207 -4.469 -15.770 1.00 91.44 86 LYS A O 1
ATOM 680 N N . HIS A 1 87 ? 0.698 -3.280 -14.618 1.00 91.81 87 HIS A N 1
ATOM 681 C CA . HIS A 1 87 ? -0.480 -4.071 -15.006 1.00 91.81 87 HIS A CA 1
ATOM 682 C C . HIS A 1 87 ? -0.341 -5.576 -14.716 1.00 91.81 87 HIS A C 1
ATOM 684 O O . HIS A 1 87 ? -0.848 -6.419 -15.457 1.00 91.81 87 HIS A O 1
ATOM 690 N N . ALA A 1 88 ? 0.348 -5.916 -13.623 1.00 89.06 88 ALA A N 1
ATOM 691 C CA . ALA A 1 88 ? 0.607 -7.288 -13.203 1.00 89.06 88 ALA A CA 1
ATOM 692 C C . ALA A 1 88 ? 0.500 -7.438 -11.678 1.00 89.06 88 ALA A C 1
ATOM 694 O O . ALA A 1 88 ? 0.668 -6.472 -10.934 1.00 89.06 88 ALA A O 1
ATOM 695 N N . PHE A 1 89 ? 0.229 -8.666 -11.229 1.00 90.81 89 PHE A N 1
ATOM 696 C CA . PHE A 1 89 ? 0.236 -9.043 -9.815 1.00 90.81 89 PHE A CA 1
ATOM 697 C C . PHE A 1 89 ? 1.537 -9.758 -9.473 1.00 90.81 89 PHE A C 1
ATOM 699 O O . PHE A 1 89 ? 2.008 -10.602 -10.238 1.00 90.81 89 PHE A O 1
ATOM 706 N N . PHE A 1 90 ? 2.088 -9.456 -8.301 1.00 89.19 90 PHE A N 1
ATOM 707 C CA . PHE A 1 90 ? 3.403 -9.948 -7.899 1.00 89.19 90 PHE A CA 1
ATOM 708 C C . PHE A 1 90 ? 3.317 -10.740 -6.606 1.00 89.19 90 PHE A C 1
ATOM 710 O O . PHE A 1 90 ? 2.671 -10.316 -5.657 1.00 89.19 90 PHE A O 1
ATOM 717 N N . HIS A 1 91 ? 4.011 -11.870 -6.526 1.00 89.62 91 HIS A N 1
ATOM 718 C CA . HIS A 1 91 ? 4.232 -12.519 -5.241 1.00 89.62 91 HIS A CA 1
ATOM 719 C C . HIS A 1 91 ? 5.546 -12.002 -4.655 1.00 89.62 91 HIS A C 1
ATOM 721 O O . HIS A 1 91 ? 6.609 -12.221 -5.233 1.00 89.62 91 HIS A O 1
ATOM 727 N N . PHE A 1 92 ? 5.475 -11.302 -3.526 1.00 89.88 92 PHE A N 1
ATOM 728 C CA . PHE A 1 92 ? 6.636 -10.720 -2.860 1.00 89.88 92 PHE A CA 1
ATOM 729 C C . PHE A 1 92 ? 6.643 -11.031 -1.365 1.00 89.88 92 PHE A C 1
ATOM 731 O O . PHE A 1 92 ? 5.601 -11.221 -0.735 1.00 89.88 92 PHE A O 1
ATOM 738 N N . SER A 1 93 ? 7.850 -11.066 -0.806 1.00 89.69 93 SER A N 1
ATOM 739 C CA . SER A 1 93 ? 8.080 -11.089 0.640 1.00 89.69 93 SER A CA 1
ATOM 740 C C . SER A 1 93 ? 8.303 -9.666 1.146 1.00 89.69 93 SER A C 1
ATOM 742 O O . SER A 1 93 ? 8.759 -8.826 0.374 1.00 89.69 93 SER A O 1
ATOM 744 N N . LEU A 1 94 ? 8.060 -9.409 2.435 1.00 85.75 94 LEU A N 1
ATOM 745 C CA . LEU A 1 94 ? 8.270 -8.080 3.033 1.00 85.75 94 LEU A CA 1
ATOM 746 C C . LEU A 1 94 ? 9.692 -7.548 2.810 1.00 85.75 94 LEU A C 1
ATOM 748 O O . LEU A 1 94 ? 9.851 -6.381 2.487 1.00 85.75 94 LEU A O 1
ATOM 752 N N . LYS A 1 95 ? 10.705 -8.425 2.862 1.00 88.81 95 LYS A N 1
ATOM 753 C CA . LYS A 1 95 ? 12.107 -8.060 2.602 1.00 88.81 95 LYS A CA 1
ATOM 754 C C . LYS A 1 95 ? 12.355 -7.507 1.198 1.00 88.81 95 LYS A C 1
ATOM 756 O O . LYS A 1 95 ? 13.310 -6.777 0.986 1.00 88.81 95 LYS A O 1
ATOM 761 N N . GLY A 1 96 ? 11.534 -7.902 0.225 1.00 88.75 96 GLY A N 1
ATOM 762 C CA . GLY A 1 96 ? 11.660 -7.440 -1.157 1.00 88.75 96 GLY A CA 1
ATOM 763 C C . GLY A 1 96 ? 10.985 -6.096 -1.420 1.00 88.75 96 GLY A C 1
ATOM 764 O O . GLY A 1 96 ? 11.114 -5.591 -2.525 1.00 88.75 96 GLY A O 1
ATOM 765 N N . VAL A 1 97 ? 10.244 -5.557 -0.446 1.00 94.81 97 VAL A N 1
ATOM 766 C CA . VAL A 1 97 ? 9.408 -4.356 -0.600 1.00 94.81 97 VAL A CA 1
ATOM 767 C C . VAL A 1 97 ? 9.502 -3.428 0.613 1.00 94.81 97 VAL A C 1
ATOM 769 O O . VAL A 1 97 ? 8.570 -2.680 0.871 1.00 94.81 97 VAL A O 1
ATOM 772 N N . GLU A 1 98 ? 10.586 -3.486 1.395 1.00 94.75 98 GLU A N 1
ATOM 773 C CA . GLU A 1 98 ? 10.697 -2.753 2.671 1.00 94.75 98 GLU A CA 1
ATOM 774 C C . GLU A 1 98 ? 10.479 -1.243 2.490 1.00 94.75 98 GLU A C 1
ATOM 776 O O . GLU A 1 98 ? 9.689 -0.653 3.219 1.00 94.75 98 GLU A O 1
ATOM 781 N N . SER A 1 99 ? 11.086 -0.648 1.456 1.00 95.75 99 SER A N 1
ATOM 782 C CA . SER A 1 99 ? 10.917 0.776 1.131 1.00 95.75 99 SER A CA 1
ATOM 783 C C . SER A 1 99 ? 9.450 1.141 0.863 1.00 95.75 99 SER A C 1
ATOM 785 O O . SER A 1 99 ? 8.899 2.055 1.478 1.00 95.75 99 SER A O 1
ATOM 787 N N . ASP A 1 100 ? 8.784 0.386 -0.014 1.00 96.94 100 ASP A N 1
ATOM 788 C CA . ASP A 1 100 ? 7.384 0.634 -0.374 1.00 96.94 100 ASP A CA 1
ATOM 789 C C . ASP A 1 100 ? 6.437 0.350 0.797 1.00 96.94 100 ASP A C 1
ATOM 791 O O . ASP A 1 100 ? 5.442 1.049 1.005 1.00 96.94 100 ASP A O 1
ATOM 795 N N . PHE A 1 101 ? 6.748 -0.681 1.583 1.00 95.50 101 PHE A N 1
ATOM 796 C CA . PHE A 1 101 ? 6.020 -1.039 2.790 1.00 95.50 101 PHE A CA 1
ATOM 797 C C . PHE A 1 101 ? 6.066 0.103 3.808 1.00 95.50 101 PHE A C 1
ATOM 799 O O . PHE A 1 101 ? 5.016 0.533 4.292 1.00 95.50 101 PHE A O 1
ATOM 806 N N . ASP A 1 102 ? 7.257 0.631 4.087 1.00 94.69 102 ASP A N 1
ATOM 807 C CA . ASP A 1 102 ? 7.451 1.737 5.020 1.00 94.69 102 ASP A CA 1
ATOM 808 C C . ASP A 1 102 ? 6.733 3.000 4.542 1.00 94.69 102 ASP A C 1
ATOM 810 O O . ASP A 1 102 ? 6.075 3.670 5.344 1.00 94.69 102 ASP A O 1
ATOM 814 N N . PHE A 1 103 ? 6.776 3.293 3.239 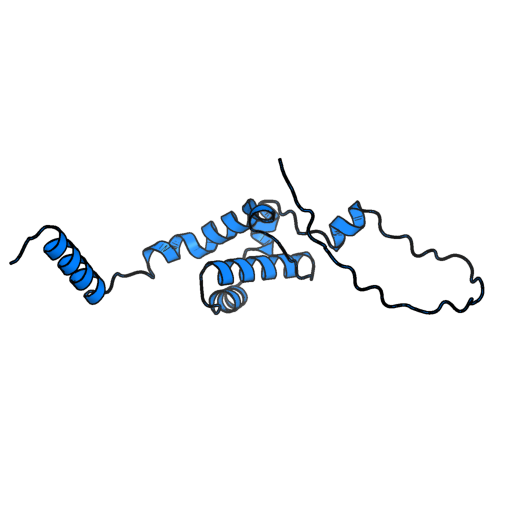1.00 94.94 103 PHE A N 1
ATOM 815 C CA . PHE A 1 103 ? 6.017 4.393 2.648 1.00 94.94 103 PHE A CA 1
ATOM 816 C C . PHE A 1 103 ? 4.510 4.257 2.923 1.00 94.94 103 PHE A C 1
ATOM 818 O O . PHE A 1 103 ? 3.874 5.189 3.425 1.00 94.94 103 PHE A O 1
ATOM 825 N N . VAL A 1 104 ? 3.928 3.082 2.653 1.00 95.38 104 VAL A N 1
ATOM 826 C CA . VAL A 1 104 ? 2.494 2.818 2.862 1.00 95.38 104 VAL A CA 1
ATOM 827 C C . VAL A 1 104 ? 2.112 2.931 4.337 1.00 95.38 104 VAL A C 1
ATOM 829 O O . VAL A 1 104 ? 1.109 3.573 4.666 1.00 95.38 104 VAL A O 1
ATOM 832 N N . VAL A 1 105 ? 2.914 2.351 5.235 1.00 93.81 105 VAL A N 1
ATOM 833 C CA . VAL A 1 105 ? 2.694 2.436 6.687 1.00 93.81 105 VAL A CA 1
ATOM 834 C C . VAL A 1 105 ? 2.702 3.892 7.143 1.00 93.81 105 VAL A C 1
ATOM 836 O O . VAL A 1 105 ? 1.769 4.340 7.812 1.00 93.81 105 VAL A O 1
ATOM 839 N N . GLN A 1 106 ? 3.716 4.656 6.740 1.00 92.19 106 GLN A N 1
ATOM 840 C CA . GLN A 1 106 ? 3.855 6.056 7.128 1.00 92.19 106 GLN A CA 1
ATOM 841 C C . GLN A 1 106 ? 2.755 6.955 6.570 1.00 92.19 106 GLN A C 1
ATOM 843 O O . GLN A 1 106 ? 2.437 7.964 7.200 1.00 92.19 106 GLN A O 1
ATOM 848 N N . ARG A 1 107 ? 2.205 6.620 5.401 1.00 92.00 107 ARG A N 1
ATOM 849 C CA . ARG A 1 107 ? 1.187 7.423 4.726 1.00 92.00 107 ARG A CA 1
ATOM 850 C C . ARG A 1 107 ? -0.219 7.165 5.251 1.00 92.00 107 ARG A C 1
ATOM 852 O O . ARG A 1 107 ? -0.958 8.117 5.471 1.00 92.00 107 ARG A O 1
ATOM 859 N N . TYR A 1 108 ? -0.595 5.900 5.425 1.00 91.81 108 TYR A N 1
ATOM 860 C CA . TYR A 1 108 ? -1.987 5.526 5.701 1.00 91.81 108 TYR A CA 1
ATOM 861 C C . TYR A 1 108 ? -2.226 5.063 7.132 1.00 91.81 108 TYR A C 1
ATOM 863 O O . TYR A 1 108 ? -3.322 5.232 7.652 1.00 91.81 108 TYR A O 1
ATOM 871 N N . PHE A 1 109 ? -1.209 4.507 7.790 1.00 87.06 109 PHE A N 1
ATOM 872 C CA . PHE A 1 109 ? -1.364 3.869 9.099 1.00 87.06 109 PHE A CA 1
ATOM 873 C C . PHE A 1 109 ? -0.696 4.643 10.239 1.00 87.06 109 PHE A C 1
ATOM 875 O O . PHE A 1 109 ? -0.881 4.289 11.403 1.00 87.06 109 PHE A O 1
ATOM 882 N N . ARG A 1 110 ? 0.016 5.735 9.929 1.00 81.12 110 ARG A N 1
ATOM 883 C CA . ARG A 1 110 ? 0.647 6.620 10.921 1.00 81.12 110 ARG A CA 1
ATOM 884 C C . ARG A 1 110 ? -0.362 7.189 11.925 1.00 81.12 110 ARG A C 1
ATOM 886 O O . ARG A 1 110 ? -0.033 7.289 13.101 1.00 81.12 110 ARG A O 1
ATOM 893 N N . GLU A 1 111 ? -1.579 7.514 11.485 1.00 61.47 111 GLU A N 1
ATOM 894 C CA . GLU A 1 111 ? -2.631 8.082 12.349 1.00 61.47 111 GLU A CA 1
ATOM 895 C C . GLU A 1 111 ? -3.627 7.039 12.880 1.00 61.47 111 GLU A C 1
ATOM 897 O O . GLU A 1 111 ? -4.134 7.191 13.992 1.00 61.47 111 GLU A O 1
ATOM 902 N N . ILE A 1 112 ? -3.844 5.935 12.152 1.00 56.44 112 ILE A N 1
ATOM 903 C CA . ILE A 1 112 ? -4.732 4.831 12.576 1.00 56.44 112 ILE A CA 1
ATOM 904 C C . ILE A 1 112 ? -4.261 4.222 13.908 1.00 56.44 112 ILE A C 1
ATOM 906 O O . ILE A 1 112 ? -5.068 3.733 14.696 1.00 56.44 112 ILE A O 1
ATOM 910 N N . SER A 1 113 ? -2.963 4.309 14.211 1.00 51.44 113 SER A N 1
ATOM 911 C CA . SER A 1 113 ? -2.405 3.759 15.445 1.00 51.44 113 SER A CA 1
ATOM 912 C C . SER A 1 113 ? -2.822 4.495 16.732 1.00 51.44 113 SER A C 1
ATOM 914 O O . SER A 1 113 ? -2.527 3.981 17.809 1.00 51.44 113 SER A O 1
ATOM 916 N N . LEU A 1 114 ? -3.478 5.665 16.660 1.00 47.22 114 LEU A N 1
ATOM 917 C CA . LEU A 1 114 ? -3.853 6.454 17.848 1.00 47.22 114 LEU A CA 1
ATOM 918 C C . LEU A 1 114 ? -5.353 6.751 17.976 1.00 47.22 114 LEU A C 1
ATOM 920 O O . LEU A 1 114 ? -5.833 6.901 19.098 1.00 47.22 114 LEU A O 1
ATOM 924 N N . THR A 1 115 ? -6.104 6.836 16.877 1.00 49.41 115 THR A N 1
ATOM 925 C CA . THR A 1 115 ? -7.520 7.250 16.916 1.00 49.41 115 THR A CA 1
ATOM 926 C C . THR A 1 115 ? -8.518 6.094 16.915 1.00 49.41 115 THR A C 1
ATOM 928 O O . THR A 1 115 ? -9.611 6.265 17.449 1.00 49.41 115 THR A O 1
ATOM 931 N N . ASP A 1 116 ? -8.150 4.917 16.399 1.00 51.38 116 ASP A N 1
ATOM 932 C CA . ASP A 1 116 ? -9.085 3.785 16.229 1.00 51.38 116 ASP A CA 1
ATOM 933 C C . ASP A 1 116 ? -8.976 2.715 17.335 1.00 51.38 116 ASP A C 1
ATOM 935 O O . ASP A 1 116 ? -9.676 1.705 17.337 1.00 51.38 116 ASP A O 1
ATOM 939 N N . GLN A 1 117 ? -8.100 2.941 18.319 1.00 51.56 117 GLN A N 1
ATOM 940 C CA . GLN A 1 117 ? -7.971 2.108 19.516 1.00 51.56 117 GLN A CA 1
ATOM 941 C C . GLN A 1 117 ? -8.256 2.927 20.771 1.00 51.56 117 GLN A C 1
ATOM 943 O O . GLN A 1 117 ? -7.404 3.093 21.645 1.00 51.56 117 GLN A O 1
ATOM 948 N N . THR A 1 118 ? -9.479 3.440 20.892 1.00 53.72 118 THR A N 1
ATOM 949 C CA . THR A 1 118 ? -9.956 3.809 22.224 1.00 53.72 118 THR A CA 1
ATOM 950 C C . THR A 1 1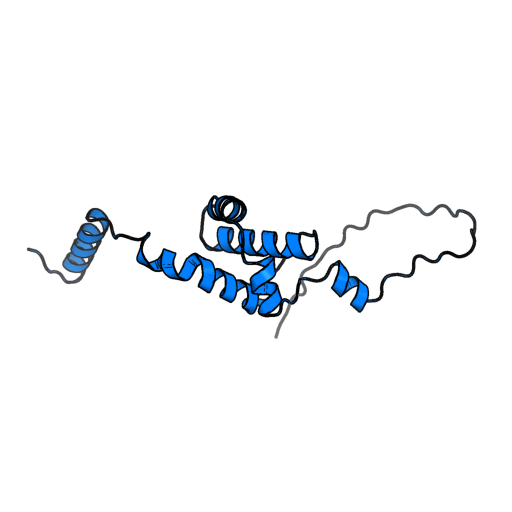18 ? -10.095 2.519 23.032 1.00 53.72 118 THR A C 1
ATOM 952 O O . THR A 1 118 ? -10.849 1.610 22.682 1.00 53.72 118 THR A O 1
ATOM 955 N N . ILE A 1 119 ? -9.301 2.389 24.100 1.00 63.56 119 ILE A N 1
ATOM 956 C CA . ILE A 1 119 ? -9.487 1.305 25.066 1.00 63.56 119 ILE A CA 1
ATOM 957 C C . ILE A 1 119 ? -10.900 1.472 25.615 1.00 63.56 119 ILE A C 1
ATOM 959 O O . ILE A 1 119 ? -11.207 2.488 26.234 1.00 63.56 119 ILE A O 1
ATOM 963 N N . THR A 1 120 ? -11.763 0.491 25.359 1.00 73.75 120 THR A N 1
ATOM 964 C CA . THR A 1 120 ? -13.110 0.498 25.934 1.00 73.75 120 THR A CA 1
ATOM 965 C C . THR A 1 120 ? -13.009 0.512 27.457 1.00 73.75 120 THR A C 1
ATOM 967 O O . THR A 1 120 ? -12.126 -0.140 28.023 1.00 73.75 120 THR A O 1
ATOM 970 N N . ASP A 1 121 ? -13.934 1.195 28.134 1.00 69.38 121 ASP A N 1
ATOM 971 C CA . ASP A 1 121 ? -13.984 1.205 29.603 1.00 69.38 121 ASP A CA 1
ATOM 972 C C . ASP A 1 121 ? -13.948 -0.223 30.170 1.00 69.38 121 ASP A C 1
ATOM 974 O O . ASP A 1 121 ? -13.270 -0.502 31.156 1.00 69.38 121 ASP A O 1
ATOM 978 N N . HIS A 1 122 ? -14.607 -1.162 29.487 1.00 77.25 122 HIS A N 1
ATOM 979 C CA . HIS A 1 122 ? -14.590 -2.578 29.832 1.00 77.25 122 HIS A CA 1
ATOM 980 C C . HIS A 1 122 ? -13.173 -3.179 29.849 1.00 77.25 122 HIS A C 1
ATOM 982 O O . HIS A 1 122 ? -12.783 -3.783 30.846 1.00 77.25 122 HIS A O 1
ATOM 988 N N . GLU A 1 123 ? -12.385 -3.001 28.783 1.00 81.38 123 GLU A N 1
ATOM 989 C CA . GLU A 1 123 ? -10.989 -3.466 28.738 1.00 81.38 123 GLU A CA 1
ATOM 990 C C . GLU A 1 123 ? -10.119 -2.765 29.785 1.00 81.38 123 GLU A C 1
ATOM 992 O O . GLU A 1 123 ? -9.288 -3.404 30.435 1.00 81.38 123 GLU A O 1
ATOM 997 N N . TYR A 1 124 ? -10.344 -1.468 30.009 1.00 81.88 124 TYR A N 1
ATOM 998 C CA . TYR A 1 124 ? -9.642 -0.714 31.042 1.00 81.88 124 TYR A CA 1
ATOM 999 C C . TYR A 1 124 ? -9.883 -1.308 32.439 1.00 81.88 124 TYR A C 1
ATOM 1001 O O . TYR A 1 124 ? -8.926 -1.599 33.164 1.00 81.88 124 TYR A O 1
ATOM 1009 N N . TYR A 1 125 ? -11.142 -1.553 32.813 1.00 84.75 125 TYR A N 1
ATOM 1010 C CA . TYR A 1 125 ? -11.481 -2.131 34.115 1.00 84.75 125 TYR A CA 1
ATOM 1011 C C . TYR A 1 125 ? -11.075 -3.603 34.234 1.00 84.75 125 TYR A C 1
ATOM 1013 O O . TYR A 1 125 ? -10.602 -4.009 35.297 1.00 84.75 125 TYR A O 1
ATOM 1021 N N . ALA A 1 126 ? -11.187 -4.391 33.160 1.00 83.38 126 ALA A N 1
ATOM 1022 C CA . ALA A 1 126 ? -10.737 -5.783 33.138 1.00 83.38 126 ALA A CA 1
ATOM 1023 C C . ALA A 1 126 ? -9.225 -5.882 33.385 1.00 83.38 126 ALA A C 1
ATOM 1025 O O . ALA A 1 126 ? -8.771 -6.662 34.224 1.00 83.38 126 ALA A O 1
ATOM 1026 N N . ARG A 1 127 ? -8.441 -5.029 32.719 1.00 85.44 127 ARG A N 1
ATOM 1027 C CA . ARG A 1 127 ? -6.987 -4.982 32.886 1.00 85.44 127 ARG A CA 1
ATOM 1028 C C . ARG A 1 127 ? -6.583 -4.444 34.249 1.00 85.44 127 ARG A C 1
ATOM 1030 O O . ARG A 1 127 ? -5.694 -5.006 34.880 1.00 85.44 127 ARG A O 1
ATOM 1037 N N . ARG A 1 128 ? -7.263 -3.403 34.738 1.00 89.19 128 ARG A N 1
ATOM 1038 C CA . ARG A 1 128 ? -7.051 -2.875 36.090 1.00 89.19 128 ARG A CA 1
ATOM 1039 C C . ARG A 1 128 ? -7.283 -3.955 37.143 1.00 89.19 128 ARG A C 1
ATOM 1041 O O . ARG A 1 128 ? -6.438 -4.100 38.016 1.00 89.19 128 ARG A O 1
ATOM 1048 N N . LYS A 1 129 ? -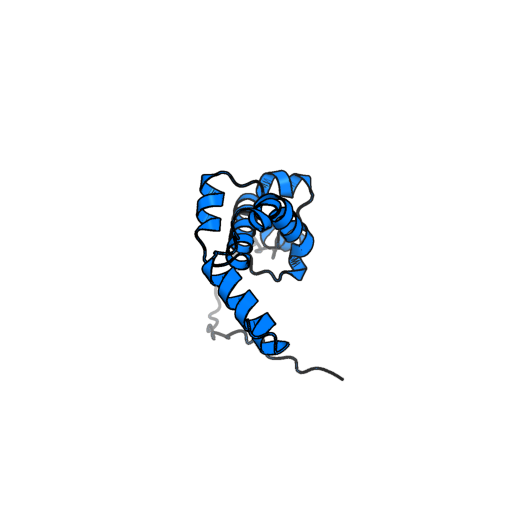8.364 -4.733 37.022 1.00 87.62 129 LYS A N 1
ATOM 1049 C CA . LYS A 1 129 ? -8.673 -5.841 37.933 1.00 87.62 129 LYS A CA 1
ATOM 1050 C C . LYS A 1 129 ? -7.606 -6.937 37.896 1.00 87.62 129 LYS A C 1
ATOM 1052 O O . LYS A 1 129 ? -7.126 -7.353 38.943 1.00 87.62 129 LYS A O 1
ATOM 1057 N N . LEU A 1 130 ? -7.180 -7.349 36.700 1.00 88.62 130 LEU A N 1
ATOM 1058 C CA . LEU A 1 130 ? -6.097 -8.326 36.540 1.00 88.62 130 LEU A CA 1
ATOM 1059 C C . LEU A 1 130 ? -4.791 -7.854 37.193 1.00 88.62 130 LEU A C 1
ATOM 1061 O O . LEU A 1 130 ? -4.120 -8.634 37.861 1.00 88.62 130 LEU A O 1
ATOM 1065 N N . ILE A 1 131 ? -4.440 -6.578 37.021 1.00 90.31 131 ILE A N 1
ATOM 1066 C CA . ILE A 1 131 ? -3.238 -5.990 37.623 1.00 90.31 131 ILE A CA 1
ATOM 1067 C C . ILE A 1 131 ? -3.369 -5.943 39.149 1.00 90.31 131 ILE A C 1
ATOM 1069 O O . ILE A 1 131 ? -2.431 -6.318 39.849 1.00 90.31 131 ILE A O 1
ATOM 1073 N N . THR A 1 132 ? -4.516 -5.515 39.684 1.00 91.38 132 THR A N 1
ATOM 1074 C CA . THR A 1 132 ? -4.724 -5.461 41.138 1.00 91.38 132 THR A CA 1
ATOM 1075 C C . THR A 1 132 ? -4.695 -6.849 41.770 1.00 91.38 132 THR A C 1
ATOM 1077 O O . THR A 1 132 ? -4.036 -7.021 42.792 1.00 91.38 132 THR A O 1
ATOM 1080 N N . ASP A 1 133 ? -5.303 -7.850 41.126 1.00 88.50 133 ASP A N 1
ATOM 1081 C CA . ASP A 1 133 ? -5.283 -9.241 41.589 1.00 88.50 133 ASP A CA 1
ATOM 1082 C C . ASP A 1 133 ? -3.856 -9.819 41.558 1.00 88.50 133 ASP A C 1
ATOM 1084 O O . ASP A 1 133 ? -3.431 -10.466 42.514 1.00 88.50 133 ASP A O 1
ATOM 1088 N N . PHE A 1 134 ? -3.079 -9.535 40.505 1.00 89.12 134 PHE A N 1
ATOM 1089 C CA . PHE A 1 134 ? -1.689 -9.993 40.378 1.00 89.12 134 PHE A CA 1
ATOM 1090 C C . PHE A 1 134 ? -0.774 -9.450 41.487 1.00 89.12 134 PHE A C 1
ATOM 1092 O O . PHE A 1 134 ? 0.102 -10.167 41.970 1.00 89.12 134 PHE A O 1
ATOM 1099 N N . PHE A 1 135 ? -0.981 -8.202 41.914 1.00 92.00 135 PHE A N 1
ATOM 1100 C CA . PHE A 1 135 ? -0.214 -7.581 43.000 1.00 92.00 135 PHE A CA 1
ATOM 1101 C C . PHE A 1 135 ? -0.853 -7.750 44.390 1.00 92.00 135 PHE A C 1
ATOM 1103 O O . PHE A 1 135 ? -0.329 -7.212 45.364 1.00 92.00 135 PHE A O 1
ATOM 1110 N N . GLY A 1 136 ? -1.965 -8.484 44.506 1.00 83.06 136 GLY A N 1
ATOM 1111 C CA . GLY A 1 136 ? -2.657 -8.710 45.780 1.00 83.06 136 GLY A CA 1
ATOM 1112 C C . GLY A 1 136 ? -3.303 -7.455 46.379 1.00 83.06 136 GLY A C 1
ATOM 1113 O O . GLY A 1 136 ? -3.557 -7.404 47.583 1.00 83.06 136 GLY A O 1
ATOM 1114 N N . TYR A 1 137 ? -3.564 -6.430 45.563 1.00 74.38 137 TYR A N 1
ATOM 1115 C CA . TYR A 1 137 ? -4.325 -5.256 45.976 1.00 74.38 137 TYR A CA 1
ATOM 1116 C C . TYR A 1 137 ? -5.818 -5.564 45.866 1.00 74.38 137 TYR A C 1
ATOM 1118 O O . TYR A 1 137 ? -6.409 -5.468 44.795 1.00 74.38 137 TYR A O 1
ATOM 1126 N N . HIS A 1 138 ? -6.441 -5.906 46.986 1.00 67.75 138 HIS A N 1
ATOM 1127 C CA . HIS A 1 138 ? -7.892 -6.024 47.086 1.00 67.75 138 HIS A CA 1
ATOM 1128 C C . HIS A 1 138 ? -8.441 -4.739 47.730 1.00 67.75 138 HIS A C 1
ATOM 1130 O O . HIS A 1 138 ? -8.020 -4.385 48.831 1.00 67.75 138 HIS A O 1
ATOM 1136 N N . GLN A 1 139 ? -9.310 -4.011 47.017 1.00 60.09 139 GLN A N 1
ATOM 1137 C CA . GLN A 1 139 ? -10.109 -2.906 47.575 1.00 60.09 139 GLN A CA 1
ATOM 1138 C C . GLN A 1 139 ? -11.396 -3.438 48.196 1.00 60.09 139 GLN A C 1
ATOM 1140 O O . GLN A 1 139 ? -11.983 -4.368 47.598 1.00 60.09 139 GLN A O 1
#

Foldseek 3Di:
DDDDDDDPDDDDDDDDDDDDDDDDDDPPPPDDVVRCCVQPNFDPDDPVLLCVQLPDDPVQLVVLVVDPDDVSSLLSSSQRSRCVVRVDGDDDDCVVCVVSSVSNCVPPVVPVVPPVDDPPPVNVVVVVVVVCVVVVNDD

Sequence (139 aa):
MSAELSSYGYIQCDVRMTPRRKDKGKRLSVLTDAEKFALYGLPDFDEGQQLEYLSLTAEELALATSRPGILAQIYCILQTGYFKAKHAFFHFSLKGVESDFDFVVQRYFREISLTDQTITDHEYYARRKLITDFFGYHQ

pLDDT: mean 76.78, std 21.55, range [28.03, 97.5]

Radius of gyration: 25.45 Å; chains: 1; bounding box: 40×46×89 Å

Organism: NCBI:txid65700